Protein AF-A0A093CP87-F1 (afdb_monomer_lite)

InterPro domains:
  IPR000270 PB1 domain [PF00564] (3-59)
  IPR036034 PDZ superfamily [G3DSA:2.30.42.10] (91-153)
  IPR051741 Partitioning defective 6 homolog protein [PTHR14102] (2-148)
  IPR053793 PB1-like domain [PS51745] (1-60)

Sequence (153 aa):
AGSFQDFYRLLQTVHQIPRVDVLLGYTDVHGDLLPINNDDNYHKALSSANPLLRVIVQKKAPGCAHGRRAVGPARRAERLGASPGRPAHYRAKPHLLIGMPQDFRQISSIIDVDILPETHRRVQLHKHGSDKPLGFYIRDGISVRVAPQGVEK

Secondary structure (DSSP, 8-state):
---HHHHHHHHHHHTT-TT--EEEEEE-TTS-EEEE-SHHHHHHHHHH-SSS--EEEEEPPTT--SS----S----------------------------GGG----EEEE-TTTS-GGG-EEEE---S--S-------SS---EEETTEEE-

Foldseek 3Di:
DDWLVVVVVVVCVVVVNPPFDKWKWWQAPVRDTGTDDGRVVVVVQVVRDVPHTDMDIGTDDVVPQDDDDDDDDPPDPPDDDDDDDDPDPDPPDPPPCPGDCVPPDDQKDWPCPVPDDPVPIDMDGDDPDDPDDPPDDDDPDDDWDQDPVGIDD

Radius of gyration: 24.3 Å; chains: 1; bounding box: 61×46×62 Å

pLDDT: mean 73.27, std 19.66, range [32.38, 95.94]

Structure (mmCIF, N/CA/C/O backbone):
data_AF-A0A093CP87-F1
#
_entry.id   AF-A0A093CP87-F1
#
loop_
_atom_site.group_PDB
_atom_site.id
_atom_site.type_symbol
_atom_site.label_atom_id
_atom_site.label_alt_id
_atom_site.label_comp_id
_atom_site.label_asym_id
_atom_site.label_entity_id
_atom_site.label_seq_id
_atom_site.pdbx_PDB_ins_code
_atom_site.Cartn_x
_atom_site.Cartn_y
_atom_site.Cartn_z
_atom_site.occupancy
_atom_site.B_iso_or_equiv
_atom_site.auth_seq_id
_atom_site.auth_comp_id
_atom_site.auth_asym_id
_atom_site.auth_atom_id
_atom_site.pdbx_PDB_model_num
ATOM 1 N N . ALA A 1 1 ? -1.706 17.088 13.634 1.00 57.06 1 ALA A N 1
ATOM 2 C CA . ALA A 1 1 ? -2.249 15.720 13.518 1.00 57.06 1 ALA A CA 1
ATOM 3 C C . ALA A 1 1 ? -1.239 14.765 14.145 1.00 57.06 1 ALA A C 1
ATOM 5 O O . ALA A 1 1 ? -0.053 14.992 13.956 1.00 57.06 1 ALA A O 1
ATOM 6 N N . GLY A 1 2 ? -1.686 13.810 14.969 1.00 77.62 2 GLY A N 1
ATOM 7 C CA . GLY A 1 2 ? -0.793 12.837 15.620 1.00 77.62 2 GLY A CA 1
ATOM 8 C C . GLY A 1 2 ? -0.220 11.819 14.630 1.00 77.62 2 GLY A C 1
ATOM 9 O O . GLY A 1 2 ? -0.702 11.739 13.502 1.00 77.62 2 GLY A O 1
ATOM 10 N N . SER A 1 3 ? 0.789 11.055 15.048 1.00 91.06 3 SER A N 1
ATOM 11 C CA . SER A 1 3 ? 1.376 9.992 14.222 1.00 91.06 3 SER A CA 1
ATOM 12 C C . SER A 1 3 ? 0.468 8.757 14.154 1.00 91.06 3 SER A C 1
ATOM 14 O O . SER A 1 3 ? -0.365 8.529 15.041 1.00 91.06 3 SER A O 1
ATOM 16 N N . PHE A 1 4 ? 0.666 7.906 13.145 1.00 91.25 4 PHE A N 1
ATOM 17 C CA . PHE A 1 4 ? 0.061 6.575 13.080 1.00 91.25 4 PHE A CA 1
ATOM 18 C C . PHE A 1 4 ? 0.346 5.772 14.353 1.00 91.25 4 PHE A C 1
ATOM 20 O O . PHE A 1 4 ? -0.533 5.076 14.860 1.00 91.25 4 PHE A O 1
ATOM 27 N N . GLN A 1 5 ? 1.554 5.900 14.906 1.00 91.44 5 GLN A N 1
ATOM 28 C CA . GLN A 1 5 ? 1.954 5.167 16.101 1.00 91.44 5 GLN A CA 1
ATOM 29 C C . GLN A 1 5 ? 1.133 5.578 17.330 1.00 91.44 5 GLN A C 1
ATOM 31 O O . GLN A 1 5 ? 0.744 4.722 18.126 1.00 91.44 5 GLN A O 1
ATOM 36 N N . ASP A 1 6 ? 0.832 6.868 17.483 1.00 92.75 6 ASP A N 1
ATOM 37 C CA . ASP A 1 6 ? -0.005 7.358 18.583 1.00 92.75 6 ASP A CA 1
ATOM 38 C C . ASP A 1 6 ? -1.451 6.887 18.423 1.00 92.75 6 ASP A C 1
ATOM 40 O O . ASP A 1 6 ? -2.066 6.425 19.386 1.00 92.75 6 ASP A O 1
ATOM 44 N N . PHE A 1 7 ? -1.967 6.915 17.192 1.00 92.12 7 PHE A N 1
ATOM 45 C CA . PHE A 1 7 ? -3.289 6.388 16.866 1.00 92.12 7 PHE A CA 1
ATOM 46 C C . PHE A 1 7 ? -3.399 4.878 17.135 1.00 92.12 7 PHE A C 1
ATOM 48 O O . PHE A 1 7 ? -4.377 4.410 17.721 1.00 92.12 7 PHE A O 1
ATOM 55 N N . TYR A 1 8 ? -2.369 4.114 16.775 1.00 91.31 8 TYR A N 1
ATOM 56 C CA . TYR A 1 8 ? -2.289 2.679 17.029 1.00 91.31 8 TYR A CA 1
ATOM 57 C C . TYR A 1 8 ? -2.303 2.367 18.534 1.00 91.31 8 TYR A C 1
ATOM 59 O O . TYR A 1 8 ? -3.080 1.522 18.986 1.00 91.31 8 TYR A O 1
ATOM 67 N N . ARG A 1 9 ? -1.508 3.090 19.337 1.00 90.88 9 ARG A N 1
ATOM 68 C CA . ARG A 1 9 ? -1.505 2.947 20.806 1.00 90.88 9 ARG A CA 1
ATOM 69 C C . ARG A 1 9 ? -2.848 3.343 21.426 1.00 90.88 9 ARG A C 1
ATOM 71 O O . ARG A 1 9 ? -3.317 2.670 22.347 1.00 90.88 9 ARG A O 1
ATOM 78 N N . LEU A 1 10 ? -3.476 4.407 20.920 1.00 92.12 10 LEU A N 1
ATOM 79 C CA . LEU A 1 10 ? -4.803 4.843 21.357 1.00 92.12 10 LEU A CA 1
ATOM 80 C C . LEU A 1 10 ? -5.835 3.734 21.137 1.00 92.12 10 LEU A C 1
ATOM 82 O O . LEU A 1 10 ? -6.541 3.368 22.073 1.00 92.12 10 LEU A O 1
ATOM 86 N N . LEU A 1 11 ? -5.873 3.142 19.941 1.00 90.94 11 LEU A N 1
ATOM 87 C CA . LEU A 1 11 ? -6.779 2.034 19.633 1.00 90.94 11 LEU A CA 1
ATOM 88 C C . LEU A 1 11 ? -6.541 0.821 20.535 1.00 90.94 11 LEU A C 1
ATOM 90 O O . LEU A 1 11 ? -7.500 0.249 21.050 1.00 90.94 11 LEU A O 1
ATOM 94 N N . GLN A 1 12 ? -5.285 0.448 20.786 1.00 89.75 12 GLN A N 1
ATOM 95 C CA . GLN A 1 12 ? -4.977 -0.650 21.708 1.00 89.75 12 GLN A CA 1
ATOM 96 C C . GLN A 1 12 ? -5.486 -0.384 23.129 1.00 89.75 12 GLN A C 1
ATOM 98 O O . GLN A 1 12 ? -5.974 -1.302 23.791 1.00 89.75 12 GLN A O 1
ATOM 103 N N . THR A 1 13 ? -5.390 0.869 23.579 1.00 90.50 13 THR A N 1
ATOM 104 C CA . THR A 1 13 ? -5.836 1.300 24.908 1.00 90.50 13 THR A CA 1
ATOM 105 C C . THR A 1 13 ? -7.360 1.278 25.004 1.00 90.50 13 THR A C 1
ATOM 107 O O . THR A 1 13 ? -7.909 0.673 25.921 1.00 90.50 13 THR A O 1
ATOM 110 N N . VAL A 1 14 ? -8.049 1.864 24.020 1.00 92.44 14 VAL A N 1
ATOM 111 C CA . VAL A 1 14 ? -9.518 1.929 23.956 1.00 92.44 14 VAL A CA 1
ATOM 112 C C . VAL A 1 14 ? -10.140 0.533 23.887 1.00 92.44 14 VAL A C 1
ATOM 114 O O . VAL A 1 14 ? -11.120 0.259 24.575 1.00 92.44 14 VAL A O 1
ATOM 117 N N . HIS A 1 15 ? -9.555 -0.371 23.098 1.00 88.62 15 HIS A N 1
ATOM 118 C CA . HIS A 1 15 ? -10.051 -1.740 22.942 1.00 88.62 15 HIS A CA 1
ATOM 119 C C . HIS A 1 15 ? -9.545 -2.719 24.015 1.00 88.62 15 HIS A C 1
ATOM 121 O O . HIS A 1 15 ? -9.868 -3.901 23.935 1.00 88.62 15 HIS A O 1
ATOM 127 N N . GLN A 1 16 ? -8.770 -2.259 25.007 1.00 88.62 16 GLN A N 1
ATOM 128 C CA . GLN A 1 16 ? -8.217 -3.088 26.089 1.00 88.62 16 GLN A CA 1
ATOM 129 C C . GLN A 1 16 ? -7.440 -4.319 25.583 1.00 88.62 16 GLN A C 1
ATOM 131 O O . GLN A 1 16 ? -7.490 -5.402 26.166 1.00 88.62 16 GLN A O 1
ATOM 136 N N . ILE A 1 17 ? -6.682 -4.148 24.497 1.00 85.94 17 ILE A N 1
ATOM 137 C CA . ILE A 1 17 ? -5.851 -5.194 23.876 1.00 85.94 17 ILE A CA 1
ATOM 138 C C . ILE A 1 17 ? -4.360 -4.821 23.918 1.00 85.94 17 ILE A C 1
ATOM 140 O O . ILE A 1 17 ? -3.699 -4.742 22.875 1.00 85.94 17 ILE A O 1
ATOM 144 N N . PRO A 1 18 ? -3.792 -4.574 25.114 1.00 78.38 18 PRO A N 1
ATOM 145 C CA . PRO A 1 18 ? -2.387 -4.224 25.230 1.00 78.38 18 PRO A CA 1
ATOM 146 C C . PRO A 1 18 ? -1.518 -5.378 24.718 1.00 78.38 18 PRO A C 1
ATOM 148 O O . PRO A 1 18 ? -1.772 -6.545 25.011 1.00 78.38 18 PRO A O 1
ATOM 151 N N . ARG A 1 19 ? -0.459 -5.042 23.970 1.00 76.56 19 ARG A N 1
ATOM 152 C CA . ARG A 1 19 ? 0.559 -5.993 23.471 1.00 76.56 19 ARG A CA 1
ATOM 153 C C . ARG A 1 19 ? 0.051 -7.030 22.461 1.00 76.56 19 ARG A C 1
ATOM 155 O O . ARG A 1 19 ? 0.715 -8.037 22.233 1.00 76.56 19 ARG A O 1
ATOM 162 N N . VAL A 1 20 ? -1.099 -6.787 21.835 1.00 82.44 20 VAL A N 1
ATOM 163 C CA . VAL A 1 20 ? -1.568 -7.585 20.701 1.00 82.44 20 VAL A CA 1
ATOM 164 C C . VAL A 1 20 ? -1.187 -6.885 19.401 1.00 82.44 20 VAL A C 1
ATOM 166 O O . VAL A 1 20 ? -1.564 -5.733 19.181 1.00 82.44 20 VAL A O 1
ATOM 169 N N . ASP A 1 21 ? -0.475 -7.598 18.528 1.00 83.00 21 ASP A N 1
ATOM 170 C CA . ASP A 1 21 ? -0.272 -7.168 17.147 1.00 83.00 21 ASP A CA 1
ATOM 171 C C . ASP A 1 21 ? -1.621 -7.151 16.427 1.00 83.00 21 ASP A C 1
ATOM 173 O O . ASP A 1 21 ? -2.280 -8.188 16.279 1.00 83.00 21 ASP A O 1
ATOM 177 N N . VAL A 1 22 ? -2.031 -5.974 15.963 1.00 86.94 22 VAL A N 1
ATOM 178 C CA . VAL A 1 22 ? -3.257 -5.790 15.193 1.00 86.94 22 VAL A CA 1
ATOM 179 C C . VAL A 1 22 ? -2.955 -5.187 13.832 1.00 86.94 22 VAL A C 1
ATOM 181 O O . VAL A 1 22 ? -2.021 -4.413 13.652 1.00 86.94 22 VAL A O 1
ATOM 184 N N . LEU A 1 23 ? -3.762 -5.566 12.853 1.00 90.06 23 LEU A N 1
ATOM 185 C CA . LEU A 1 23 ? -3.821 -4.942 11.546 1.00 90.06 23 LEU A CA 1
ATOM 186 C C . LEU A 1 23 ? -4.967 -3.941 11.566 1.00 90.06 23 LEU A C 1
ATOM 188 O O . LEU A 1 23 ? -6.080 -4.283 11.974 1.00 90.06 23 LEU A O 1
ATOM 192 N N . LEU A 1 24 ? -4.679 -2.722 11.127 1.00 91.88 24 LEU A N 1
ATOM 193 C CA . LEU A 1 24 ? -5.664 -1.662 10.994 1.00 91.88 24 LEU A CA 1
ATOM 194 C C . LEU A 1 24 ? -6.012 -1.473 9.522 1.00 91.88 24 LEU A C 1
ATOM 196 O O . LEU A 1 24 ? -5.130 -1.474 8.661 1.00 91.88 24 LEU A O 1
ATOM 200 N N . GLY A 1 25 ? -7.294 -1.286 9.240 1.00 92.44 25 GLY A N 1
ATOM 201 C CA . GLY A 1 25 ? -7.771 -0.877 7.927 1.00 92.44 25 GLY A CA 1
ATOM 202 C C . GLY A 1 25 ? -8.947 0.085 8.017 1.00 92.44 25 GLY A C 1
ATOM 203 O O . GLY A 1 25 ? -9.598 0.172 9.055 1.00 92.44 25 GLY A O 1
ATOM 204 N N . TYR A 1 26 ? -9.219 0.800 6.932 1.00 92.00 26 TYR A N 1
ATOM 205 C CA . TYR A 1 26 ? -10.378 1.676 6.779 1.00 92.00 26 TYR A CA 1
ATOM 206 C C . TYR A 1 26 ? -11.078 1.428 5.451 1.00 92.00 26 TYR A C 1
ATOM 208 O O . TYR A 1 26 ? -10.480 0.914 4.510 1.00 92.00 26 TYR A O 1
ATOM 216 N N . THR A 1 27 ? -12.357 1.783 5.388 1.00 88.75 27 THR A N 1
ATOM 217 C CA . THR A 1 27 ? -13.119 1.766 4.138 1.00 88.75 27 THR A CA 1
ATOM 218 C C . THR A 1 27 ? -13.062 3.146 3.499 1.00 88.75 27 THR A C 1
ATOM 220 O O . THR A 1 27 ? -13.496 4.112 4.124 1.00 88.75 27 THR A O 1
ATOM 223 N N . ASP A 1 28 ? -12.524 3.232 2.286 1.00 85.12 28 ASP A N 1
ATOM 224 C CA . ASP A 1 28 ? -12.490 4.478 1.516 1.00 85.12 28 ASP A CA 1
ATOM 225 C C . ASP A 1 28 ? -13.879 4.829 0.944 1.00 85.12 28 ASP A C 1
ATOM 227 O O . ASP A 1 28 ? -14.807 4.015 0.971 1.00 85.12 28 ASP A O 1
ATOM 231 N N . VAL A 1 29 ? -14.027 6.030 0.379 1.00 83.44 29 VAL A N 1
ATOM 232 C CA . VAL A 1 29 ? -15.252 6.532 -0.270 1.00 83.44 29 VAL A CA 1
ATOM 233 C C . VAL A 1 29 ? -15.773 5.606 -1.374 1.00 83.44 29 VAL A C 1
ATOM 235 O O . VAL A 1 29 ? -16.973 5.576 -1.644 1.00 83.44 29 VAL A O 1
ATOM 238 N N . HIS A 1 30 ? -14.889 4.816 -1.986 1.00 84.44 30 HIS A N 1
ATOM 239 C CA . HIS A 1 30 ? -15.226 3.827 -3.010 1.00 84.44 30 HIS A CA 1
ATOM 240 C C . HIS A 1 30 ? -15.697 2.475 -2.444 1.00 84.44 30 HIS A C 1
ATOM 242 O O . HIS A 1 30 ? -16.152 1.619 -3.199 1.00 84.44 30 HIS A O 1
ATOM 248 N N . GLY A 1 31 ? -15.635 2.277 -1.123 1.00 82.25 31 GLY A N 1
ATOM 249 C CA . GLY A 1 31 ? -16.003 1.022 -0.465 1.00 82.25 31 GLY A CA 1
ATOM 250 C C . GLY A 1 31 ? -14.856 0.015 -0.328 1.00 82.25 31 GLY A C 1
ATOM 251 O O . GLY A 1 31 ? -15.084 -1.097 0.151 1.00 82.25 31 GLY A O 1
ATOM 252 N N . ASP A 1 32 ? -13.636 0.391 -0.714 1.00 85.50 32 ASP A N 1
ATOM 253 C CA . ASP A 1 32 ? -12.460 -0.473 -0.635 1.00 85.50 32 ASP A CA 1
ATOM 254 C C . ASP A 1 32 ? -11.853 -0.483 0.767 1.00 85.50 32 ASP A C 1
ATOM 256 O O . ASP A 1 32 ? -11.700 0.560 1.403 1.00 85.50 32 ASP A O 1
ATOM 260 N N . LEU A 1 33 ? -11.465 -1.670 1.243 1.00 88.25 33 LEU A N 1
ATOM 261 C CA . LEU A 1 33 ? -10.736 -1.816 2.499 1.00 88.25 33 LEU A CA 1
ATOM 262 C C . LEU A 1 33 ? -9.235 -1.609 2.277 1.00 88.25 33 LEU A C 1
ATOM 264 O O . LEU A 1 33 ? -8.564 -2.460 1.689 1.00 88.25 33 LEU A O 1
ATOM 268 N N . LEU A 1 34 ? -8.707 -0.517 2.818 1.00 89.94 34 LEU A N 1
ATOM 269 C CA . LEU A 1 34 ? -7.306 -0.128 2.705 1.00 89.94 34 LEU A CA 1
ATOM 270 C C . LEU A 1 34 ? -6.588 -0.222 4.059 1.00 89.94 34 LEU A C 1
ATOM 272 O O . LEU A 1 34 ? -7.191 0.070 5.093 1.00 89.94 34 LEU A O 1
ATOM 276 N N . PRO A 1 35 ? -5.308 -0.635 4.094 1.00 92.94 35 PRO A N 1
ATOM 277 C CA . PRO A 1 35 ? -4.551 -0.747 5.336 1.00 92.94 35 PRO A CA 1
ATOM 278 C C . PRO A 1 35 ? -4.134 0.626 5.880 1.00 92.94 35 PRO A C 1
ATOM 280 O O . PRO A 1 35 ? -3.753 1.516 5.123 1.00 92.94 35 PRO A O 1
ATOM 283 N N . ILE A 1 36 ? -4.116 0.759 7.206 1.00 92.25 36 ILE A N 1
ATOM 284 C CA . ILE A 1 36 ? -3.463 1.863 7.917 1.00 92.25 36 ILE A CA 1
ATOM 285 C C . ILE A 1 36 ? -2.220 1.286 8.598 1.00 92.25 36 ILE A C 1
ATOM 287 O O . ILE A 1 36 ? -2.324 0.589 9.604 1.00 92.25 36 ILE A O 1
ATOM 291 N N . ASN A 1 37 ? -1.047 1.520 8.017 1.00 91.12 37 ASN A N 1
ATOM 292 C CA . ASN A 1 37 ? 0.225 0.955 8.487 1.00 91.12 37 ASN A CA 1
ATOM 293 C C . ASN A 1 37 ? 1.388 1.963 8.508 1.00 91.12 37 ASN A C 1
ATOM 295 O O . ASN A 1 37 ? 2.510 1.581 8.830 1.00 91.12 37 ASN A O 1
ATOM 299 N N . ASN A 1 38 ? 1.136 3.218 8.135 1.00 90.19 38 ASN A N 1
ATOM 300 C CA . ASN A 1 38 ? 2.093 4.318 8.146 1.00 90.19 38 ASN A CA 1
ATOM 301 C C . ASN A 1 38 ? 1.344 5.659 8.269 1.00 90.19 38 ASN A C 1
ATOM 303 O O . ASN A 1 38 ? 0.108 5.693 8.211 1.00 90.19 38 ASN A O 1
ATOM 307 N N . ASP A 1 39 ? 2.096 6.746 8.431 1.00 90.94 39 ASP A N 1
ATOM 308 C CA . ASP A 1 39 ? 1.543 8.092 8.610 1.00 90.94 39 ASP A CA 1
ATOM 309 C C . ASP A 1 39 ? 0.756 8.569 7.378 1.00 90.94 39 ASP A C 1
ATOM 311 O O . ASP A 1 39 ? -0.344 9.100 7.521 1.00 90.94 39 ASP A O 1
ATOM 315 N N . ASP A 1 40 ? 1.241 8.305 6.163 1.00 91.06 40 ASP A N 1
ATOM 316 C CA . ASP A 1 40 ? 0.563 8.713 4.924 1.00 91.06 40 ASP A CA 1
ATOM 317 C C . ASP A 1 40 ? -0.825 8.074 4.782 1.00 91.06 40 ASP A C 1
ATOM 319 O O . ASP A 1 40 ? -1.811 8.740 4.460 1.00 91.06 40 ASP A O 1
ATOM 323 N N . ASN A 1 41 ? -0.922 6.772 5.050 1.00 92.00 41 ASN A N 1
ATOM 324 C CA . ASN A 1 41 ? -2.174 6.026 4.999 1.00 92.00 41 ASN A CA 1
ATOM 325 C C . ASN A 1 41 ? -3.124 6.465 6.113 1.00 92.00 41 ASN A C 1
ATOM 327 O O . ASN A 1 41 ? -4.331 6.522 5.890 1.00 92.00 41 ASN A O 1
ATOM 331 N N . TYR A 1 42 ? -2.594 6.819 7.286 1.00 93.06 42 TYR A N 1
ATOM 332 C CA . TYR A 1 42 ? -3.383 7.405 8.364 1.00 93.06 42 TYR A CA 1
ATOM 333 C C . TYR A 1 42 ? -3.961 8.769 7.969 1.00 93.06 42 TYR A C 1
ATOM 335 O O . TYR A 1 42 ? -5.161 8.994 8.123 1.00 93.06 42 TYR A O 1
ATOM 343 N N . HIS A 1 43 ? -3.155 9.651 7.374 1.00 92.06 43 HIS A N 1
ATOM 344 C CA . HIS A 1 43 ? -3.636 10.933 6.862 1.00 92.06 43 HIS A CA 1
ATOM 345 C C . HIS A 1 43 ? -4.691 10.761 5.768 1.00 92.06 43 HIS A C 1
ATOM 347 O O . HIS A 1 43 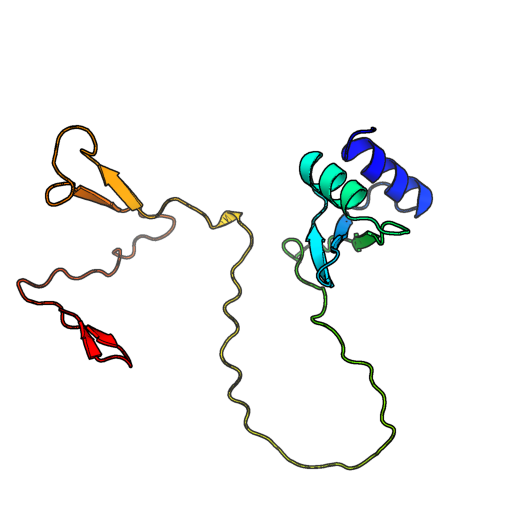? -5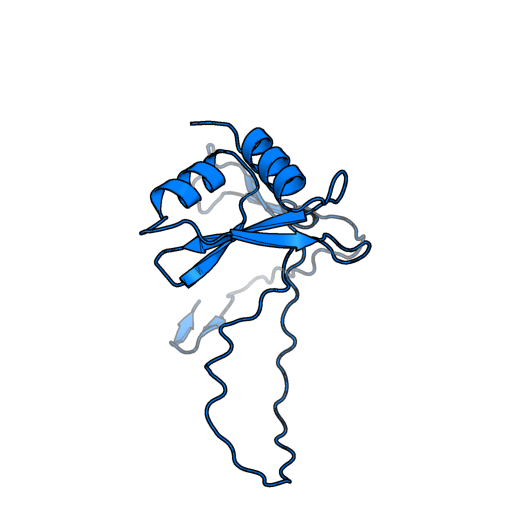.718 11.433 5.805 1.00 92.06 43 HIS A O 1
ATOM 353 N N . LYS A 1 44 ? -4.494 9.824 4.834 1.00 91.31 44 LYS A N 1
ATOM 354 C CA . LYS A 1 44 ? -5.501 9.499 3.811 1.00 91.31 44 LYS A CA 1
ATOM 355 C C . LYS A 1 44 ? -6.800 8.969 4.416 1.00 91.31 44 LYS A C 1
ATOM 357 O O . LYS A 1 44 ? -7.876 9.379 3.987 1.00 91.31 44 LYS A O 1
ATOM 362 N N . ALA A 1 45 ? -6.713 8.111 5.430 1.00 91.44 45 ALA A N 1
ATOM 363 C CA . ALA A 1 45 ? -7.878 7.606 6.151 1.00 91.44 45 ALA A CA 1
ATOM 364 C C . ALA A 1 45 ? -8.661 8.743 6.830 1.00 91.44 45 ALA A C 1
ATOM 366 O O . ALA A 1 45 ? -9.883 8.788 6.757 1.00 91.44 45 ALA A O 1
ATOM 367 N N . LEU A 1 46 ? -7.966 9.707 7.440 1.00 91.75 46 LEU A N 1
ATOM 368 C CA . LEU A 1 46 ? -8.606 10.885 8.031 1.00 91.75 46 LEU A CA 1
ATOM 369 C C . LEU A 1 46 ? -9.261 11.787 6.979 1.00 91.75 46 LEU A C 1
ATOM 371 O O . LEU A 1 46 ? -10.384 12.232 7.184 1.00 91.75 46 LEU A O 1
ATOM 375 N N . SER A 1 47 ? -8.586 12.041 5.857 1.00 91.06 47 SER A N 1
ATOM 376 C CA . SER A 1 47 ? -9.104 12.914 4.795 1.00 91.06 47 SER A CA 1
ATOM 377 C C . SER A 1 47 ? -10.281 12.308 4.025 1.00 91.06 47 SER A C 1
ATOM 379 O O . SER A 1 47 ? -11.120 13.045 3.519 1.00 91.06 47 SER A O 1
ATOM 381 N N . SER A 1 48 ? -10.349 10.978 3.924 1.00 87.69 48 SER A N 1
ATOM 382 C CA . SER A 1 48 ? -11.458 10.250 3.280 1.00 87.69 48 SER A CA 1
ATOM 383 C C . SER A 1 48 ? -12.664 10.044 4.203 1.00 87.69 48 SER A C 1
ATOM 385 O O . SER A 1 48 ? -13.736 9.646 3.744 1.00 87.69 48 SER A O 1
ATOM 387 N N . ALA A 1 49 ? -12.521 10.320 5.501 1.00 87.12 49 ALA A N 1
ATOM 388 C CA . ALA A 1 49 ? -13.583 10.121 6.472 1.00 87.12 49 ALA A CA 1
ATOM 389 C C . ALA A 1 49 ? -14.752 11.089 6.234 1.00 87.12 49 ALA A C 1
ATOM 391 O O . ALA A 1 49 ? -14.606 12.304 6.349 1.00 87.12 49 ALA A O 1
ATOM 392 N N . ASN A 1 50 ? -15.941 10.548 5.958 1.00 80.44 50 ASN A N 1
ATOM 393 C CA . ASN A 1 50 ? -17.163 11.337 5.836 1.00 80.44 50 ASN A CA 1
ATOM 394 C C . ASN A 1 50 ? -18.404 10.522 6.264 1.00 80.44 50 ASN A C 1
ATOM 396 O O . ASN A 1 50 ? -18.760 9.565 5.573 1.00 80.44 50 ASN A O 1
ATOM 400 N N . PRO A 1 51 ? -19.089 10.846 7.380 1.00 84.50 51 PRO A N 1
ATOM 401 C CA . PRO A 1 51 ? -18.750 11.849 8.400 1.00 84.50 51 PRO A CA 1
ATOM 402 C C . PRO A 1 51 ? -17.783 11.333 9.485 1.00 84.50 51 PRO A C 1
ATOM 404 O O . PRO A 1 51 ? -17.249 12.122 10.255 1.00 84.50 51 PRO A O 1
ATOM 407 N N . LEU A 1 52 ? -17.575 10.015 9.585 1.00 88.94 52 LEU A N 1
ATOM 408 C CA . LEU A 1 52 ? -16.738 9.376 10.606 1.00 88.94 52 LEU A CA 1
ATOM 409 C C . LEU A 1 52 ? -15.831 8.326 9.963 1.00 88.94 52 LEU A C 1
ATOM 411 O O . LEU A 1 52 ? -16.257 7.597 9.065 1.00 88.94 52 LEU A O 1
ATOM 415 N N . LEU A 1 53 ? -14.604 8.204 10.467 1.00 89.75 53 LEU A N 1
ATOM 416 C CA . LEU A 1 53 ? -13.667 7.177 10.024 1.00 89.75 53 LEU A CA 1
ATOM 417 C C . LEU A 1 53 ? -14.079 5.809 10.580 1.00 89.75 53 LEU A C 1
ATOM 419 O O . LEU A 1 53 ? -14.058 5.582 11.790 1.00 89.75 53 LEU A O 1
ATOM 423 N N . ARG A 1 54 ? -14.430 4.875 9.694 1.00 90.06 54 ARG A N 1
ATOM 424 C CA . ARG A 1 54 ? -14.699 3.480 10.060 1.00 90.06 54 ARG A CA 1
ATOM 425 C C . ARG A 1 54 ? -13.402 2.685 10.032 1.00 90.06 54 ARG A C 1
ATOM 427 O O . ARG A 1 54 ? -12.850 2.453 8.960 1.00 90.06 54 ARG A O 1
ATOM 434 N N . VAL A 1 55 ? -12.945 2.252 11.204 1.00 91.31 55 VAL A N 1
ATOM 435 C CA . VAL A 1 55 ? -11.714 1.467 11.358 1.00 91.31 55 VAL A CA 1
ATOM 436 C C . VAL A 1 55 ? -12.050 0.010 11.636 1.00 91.31 55 VAL A C 1
ATOM 438 O O . VAL A 1 55 ? -12.898 -0.300 12.470 1.00 91.31 55 VAL A O 1
ATOM 441 N N . ILE A 1 56 ? -11.354 -0.889 10.951 1.00 90.44 56 ILE A N 1
ATOM 442 C CA . ILE A 1 56 ? -11.401 -2.329 11.173 1.00 90.44 56 ILE A CA 1
ATOM 443 C C . ILE A 1 56 ? -10.102 -2.743 11.855 1.00 90.44 56 ILE A C 1
ATOM 445 O O . ILE A 1 56 ? -9.012 -2.523 11.326 1.00 90.44 56 ILE A O 1
ATOM 449 N N . VAL A 1 57 ? -10.236 -3.345 13.036 1.00 91.12 57 VAL A N 1
ATOM 450 C CA . VAL A 1 57 ? -9.121 -3.843 13.845 1.00 91.12 57 VAL A CA 1
ATOM 451 C C . VAL A 1 57 ? -9.131 -5.364 13.790 1.00 91.12 57 VAL A C 1
ATOM 453 O O . VAL A 1 57 ? -10.092 -6.002 14.217 1.00 91.12 57 VAL A O 1
ATOM 456 N N . GLN A 1 58 ? -8.060 -5.960 13.274 1.00 87.88 58 GLN A N 1
ATOM 457 C CA . GLN A 1 58 ? -7.929 -7.409 13.169 1.00 87.88 58 GLN A CA 1
ATOM 458 C C . GLN A 1 58 ? -6.699 -7.896 13.934 1.00 87.88 58 GLN A C 1
ATOM 460 O O . GLN A 1 58 ? -5.581 -7.488 13.642 1.00 87.88 58 GLN A O 1
ATOM 465 N N . LYS A 1 59 ? -6.876 -8.827 14.876 1.00 86.06 59 LYS A N 1
ATOM 466 C CA . LYS A 1 59 ? -5.751 -9.476 15.567 1.00 86.06 59 LYS A CA 1
ATOM 467 C C . LYS A 1 59 ? -4.901 -10.282 14.581 1.00 86.06 59 LYS A C 1
ATOM 469 O O . LYS A 1 59 ? -5.423 -11.103 13.825 1.00 86.06 59 LYS A O 1
ATOM 474 N N . LYS A 1 60 ? -3.586 -10.080 14.618 1.00 77.81 60 LYS A N 1
ATOM 475 C CA . LYS A 1 60 ? -2.614 -10.851 13.842 1.00 77.81 60 LYS A CA 1
ATOM 476 C C . LYS A 1 60 ? -2.472 -12.237 14.476 1.00 77.81 60 LYS A C 1
ATOM 478 O O . LYS A 1 60 ? -2.084 -12.362 15.635 1.00 77.81 60 LYS A O 1
ATOM 483 N N . ALA A 1 61 ? -2.848 -13.282 13.743 1.00 64.88 61 ALA A N 1
ATOM 484 C CA . ALA A 1 61 ? -2.717 -14.659 14.211 1.00 64.88 61 ALA A CA 1
ATOM 485 C C . ALA A 1 61 ? -1.322 -15.217 13.865 1.00 64.88 61 ALA A C 1
ATOM 487 O O . ALA A 1 61 ? -0.842 -14.975 12.751 1.00 64.88 61 ALA A O 1
ATOM 488 N N . PRO A 1 62 ? -0.678 -15.986 14.763 1.00 48.03 62 PRO A N 1
ATOM 489 C CA . PRO A 1 62 ? 0.559 -16.689 14.437 1.00 48.03 62 PRO A CA 1
ATOM 490 C C . PRO A 1 62 ? 0.272 -17.708 13.325 1.00 48.03 62 PRO A C 1
ATOM 492 O O . PRO A 1 62 ? -0.631 -18.531 13.448 1.00 48.03 62 PRO A O 1
ATOM 495 N N . GLY A 1 63 ? 0.986 -17.601 12.203 1.00 52.50 63 GLY A N 1
ATOM 496 C CA . GLY A 1 63 ? 0.782 -18.443 11.015 1.00 52.50 63 GLY A CA 1
ATOM 497 C C . GLY A 1 63 ? -0.176 -17.875 9.961 1.00 52.50 63 GLY A C 1
ATOM 498 O O . GLY A 1 63 ? -0.266 -18.421 8.866 1.00 52.50 63 GLY A O 1
ATOM 499 N N . CYS A 1 64 ? -0.841 -16.748 10.231 1.00 43.16 64 CYS A N 1
ATOM 500 C CA . CYS A 1 64 ? -1.569 -15.999 9.212 1.00 43.16 64 CYS A CA 1
ATOM 501 C C . CYS A 1 64 ? -0.669 -14.851 8.752 1.00 43.16 64 CYS A C 1
ATOM 503 O O . CYS A 1 64 ? -0.601 -13.800 9.395 1.00 43.16 64 CYS A O 1
ATOM 505 N N . ALA A 1 65 ? 0.092 -15.081 7.680 1.00 40.28 65 ALA A N 1
ATOM 506 C CA . ALA A 1 65 ? 0.868 -14.031 7.036 1.00 40.28 65 ALA A CA 1
ATOM 507 C C . ALA A 1 65 ? -0.078 -12.866 6.703 1.00 40.28 65 ALA A C 1
ATOM 509 O O . ALA A 1 65 ? -0.994 -13.021 5.904 1.00 40.28 65 ALA A O 1
ATOM 510 N N . HIS A 1 66 ? 0.099 -11.755 7.423 1.00 40.38 66 HIS A N 1
ATOM 511 C CA . HIS A 1 66 ? -0.467 -10.424 7.194 1.00 40.38 66 HIS A CA 1
ATOM 512 C C . HIS A 1 66 ? -1.628 -10.339 6.178 1.00 40.38 66 HIS A C 1
ATOM 514 O O . HIS A 1 66 ? -1.435 -10.245 4.971 1.00 40.38 66 HIS A O 1
ATOM 520 N N . GLY A 1 67 ? -2.846 -10.236 6.712 1.00 44.84 67 GLY A N 1
ATOM 521 C CA . GLY A 1 67 ? -3.809 -9.266 6.196 1.00 44.84 67 GLY A CA 1
ATOM 522 C C . GLY A 1 67 ? -4.416 -9.527 4.824 1.00 44.84 67 GLY A C 1
ATOM 523 O O . GLY A 1 67 ? -4.380 -8.641 3.985 1.00 44.84 67 GLY A O 1
ATOM 524 N N . ARG A 1 68 ? -5.089 -10.666 4.628 1.00 44.19 68 ARG A N 1
ATOM 525 C CA . ARG A 1 68 ? -6.270 -10.739 3.743 1.00 44.19 68 ARG A CA 1
ATOM 526 C C . ARG A 1 68 ? -7.307 -11.699 4.313 1.00 44.19 68 ARG A C 1
ATOM 528 O O . ARG A 1 68 ? -7.536 -12.785 3.793 1.00 44.19 68 ARG A O 1
ATOM 535 N N . ARG A 1 69 ? -7.969 -11.291 5.396 1.00 45.97 69 ARG A N 1
ATOM 536 C CA . ARG A 1 69 ? -9.280 -11.859 5.734 1.00 45.97 69 ARG A CA 1
ATOM 537 C C . ARG A 1 69 ? -10.284 -10.748 6.013 1.00 45.97 69 ARG A C 1
ATOM 539 O O . ARG A 1 69 ? -10.772 -10.598 7.120 1.00 45.97 69 ARG A O 1
ATOM 546 N N . ALA A 1 70 ? -10.584 -10.001 4.960 1.00 42.12 70 ALA A N 1
ATOM 547 C CA . ALA A 1 70 ? -11.850 -9.309 4.770 1.00 42.12 70 ALA A CA 1
ATOM 548 C C . ALA A 1 70 ? -12.262 -9.656 3.333 1.00 42.12 70 ALA A C 1
ATOM 550 O O . ALA A 1 70 ? -11.601 -9.271 2.377 1.00 42.12 70 ALA A O 1
ATOM 551 N N . VAL A 1 71 ? -13.084 -10.689 3.157 1.00 44.78 71 VAL A N 1
ATOM 552 C CA . VAL A 1 71 ? -14.535 -10.503 3.046 1.00 44.78 71 VAL A CA 1
ATOM 553 C C . VAL A 1 71 ? -14.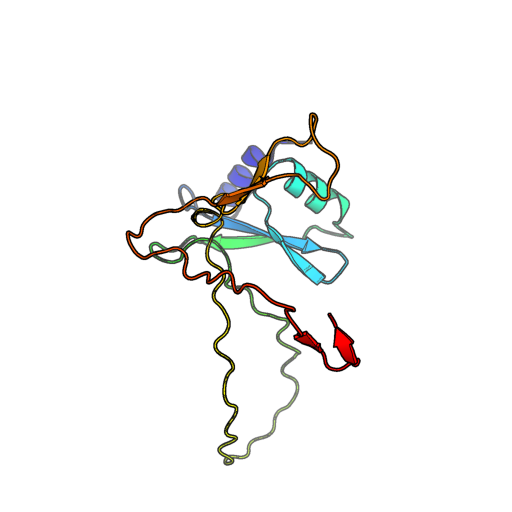795 -9.473 1.946 1.00 44.78 71 VAL A C 1
ATOM 555 O O . VAL A 1 71 ? -14.938 -8.285 2.212 1.00 44.78 71 VAL A O 1
ATOM 558 N N . GLY A 1 72 ? -14.831 -9.947 0.693 1.00 32.38 72 GLY A N 1
ATOM 559 C CA . GLY A 1 72 ? -15.541 -9.223 -0.363 1.00 32.38 72 GLY A CA 1
ATOM 560 C C . GLY A 1 72 ? -16.973 -8.934 0.101 1.00 32.38 72 GLY A C 1
ATOM 561 O O . GLY A 1 72 ? -17.437 -9.590 1.040 1.00 32.38 72 GLY A O 1
ATOM 562 N N . PRO A 1 73 ? -17.675 -7.963 -0.503 1.00 39.09 73 PRO A N 1
ATOM 563 C CA . PRO A 1 73 ? -18.932 -7.472 0.032 1.00 39.09 73 PRO A CA 1
ATOM 564 C C . PRO A 1 73 ? -19.888 -8.654 0.154 1.00 39.09 73 PRO A C 1
ATOM 566 O O . PRO A 1 73 ? -20.346 -9.210 -0.847 1.00 39.09 73 PRO A O 1
ATOM 569 N N . ALA A 1 74 ? -20.162 -9.065 1.392 1.00 43.16 74 ALA A N 1
ATOM 570 C CA . ALA A 1 74 ? -21.282 -9.926 1.689 1.00 43.16 74 ALA A CA 1
ATOM 571 C C . ALA A 1 74 ? -22.508 -9.095 1.322 1.00 43.16 74 ALA A C 1
ATOM 573 O O . ALA A 1 74 ? -22.982 -8.267 2.100 1.00 43.16 74 ALA A O 1
ATOM 574 N N . ARG A 1 75 ? -22.955 -9.242 0.070 1.00 42.69 75 ARG A N 1
ATOM 575 C CA . ARG A 1 75 ? -24.265 -8.778 -0.361 1.00 42.69 75 ARG A CA 1
ATOM 576 C C . ARG A 1 75 ? -25.237 -9.276 0.697 1.00 42.69 75 ARG A C 1
ATOM 578 O O . ARG A 1 75 ? -25.264 -10.474 0.974 1.00 42.69 75 ARG A O 1
ATOM 585 N N . ARG A 1 76 ? -25.941 -8.324 1.314 1.00 40.00 76 ARG A N 1
ATOM 586 C CA . ARG A 1 76 ? -27.054 -8.529 2.241 1.00 40.00 76 ARG A CA 1
ATOM 587 C C . ARG A 1 76 ? -27.734 -9.866 1.962 1.00 40.00 76 ARG A C 1
ATOM 589 O O . ARG A 1 76 ? -28.316 -10.053 0.895 1.00 40.00 76 ARG A O 1
ATOM 596 N N . ALA A 1 77 ? -27.644 -10.775 2.925 1.00 40.34 77 ALA A N 1
ATOM 597 C CA . ALA A 1 77 ? -28.488 -11.950 2.986 1.00 40.34 77 ALA A CA 1
ATOM 598 C C . ALA A 1 77 ? -29.916 -11.492 3.319 1.00 40.34 77 ALA A C 1
ATOM 600 O O . ALA A 1 77 ? -30.371 -11.587 4.451 1.00 40.34 77 ALA A O 1
ATOM 601 N N . GLU A 1 78 ? -30.612 -10.960 2.321 1.00 47.66 78 GLU A N 1
ATOM 602 C CA . GLU A 1 78 ? -32.065 -11.001 2.266 1.00 47.66 78 GLU A CA 1
ATOM 603 C C . GLU A 1 78 ? -32.431 -12.096 1.274 1.00 47.66 78 GLU A C 1
ATOM 605 O O . GLU A 1 78 ? -32.338 -11.905 0.062 1.00 47.66 78 GLU A O 1
ATOM 610 N N . ARG A 1 79 ? -32.793 -13.264 1.812 1.00 37.91 79 ARG A N 1
ATOM 611 C CA . ARG A 1 79 ? -33.972 -14.048 1.416 1.00 37.91 79 ARG A CA 1
ATOM 612 C C . ARG A 1 79 ? -33.993 -15.359 2.197 1.00 37.91 79 ARG A C 1
ATOM 614 O O . ARG A 1 79 ? -33.200 -16.268 1.975 1.00 37.91 79 ARG A O 1
ATOM 621 N N . LEU A 1 80 ? -34.950 -15.409 3.117 1.00 47.06 80 LEU A N 1
ATOM 622 C CA . LEU A 1 80 ? -35.626 -16.620 3.561 1.00 47.06 80 LEU A CA 1
ATOM 623 C C . LEU A 1 80 ? -36.024 -17.451 2.329 1.00 47.06 80 LEU A C 1
ATOM 625 O O . LEU A 1 80 ? -36.597 -16.905 1.386 1.00 47.06 80 LEU A O 1
ATOM 629 N N . GLY A 1 81 ? -35.734 -18.751 2.332 1.00 34.28 81 GLY A N 1
ATOM 630 C CA . GLY A 1 81 ? -36.185 -19.658 1.275 1.00 34.28 81 GLY A CA 1
ATOM 631 C C . GLY A 1 81 ? -35.368 -20.940 1.201 1.00 34.28 81 GLY A C 1
ATOM 632 O O . GLY A 1 81 ? -34.326 -20.987 0.558 1.00 34.28 81 GLY A O 1
ATOM 633 N N . ALA A 1 82 ? -35.853 -21.983 1.867 1.00 41.56 82 ALA A N 1
ATOM 634 C CA . ALA A 1 82 ? -35.338 -23.339 1.761 1.00 41.56 82 ALA A CA 1
ATOM 635 C C . ALA A 1 82 ? -35.538 -23.917 0.346 1.00 41.56 82 ALA A C 1
ATOM 637 O O . ALA A 1 82 ? -36.625 -23.788 -0.215 1.00 41.56 82 ALA A O 1
ATOM 638 N N . SER A 1 83 ? -34.529 -24.613 -0.190 1.00 34.06 83 SER A N 1
ATOM 639 C CA . SER A 1 83 ? -34.684 -25.858 -0.970 1.00 34.06 83 SER A CA 1
ATOM 640 C C . SER A 1 83 ? -33.316 -26.476 -1.319 1.00 34.06 83 SER A C 1
ATOM 642 O O . SER A 1 83 ? -32.387 -25.735 -1.646 1.00 34.06 83 SER A O 1
ATOM 644 N N . PRO A 1 84 ? -33.165 -27.815 -1.256 1.00 41.84 84 PRO A N 1
ATOM 645 C CA . PRO A 1 84 ? -31.899 -28.502 -1.478 1.00 41.84 84 PRO A CA 1
ATOM 646 C C . PRO A 1 84 ? -31.742 -28.997 -2.926 1.00 41.84 84 PRO A C 1
ATOM 648 O O . PRO A 1 84 ? -32.701 -29.416 -3.567 1.00 41.84 84 PRO A O 1
ATOM 651 N N . GLY A 1 85 ? -30.491 -29.044 -3.392 1.00 42.62 85 GLY A N 1
ATOM 652 C CA . GLY A 1 85 ? -30.066 -29.951 -4.460 1.00 42.62 85 GLY A CA 1
ATOM 653 C C . GLY A 1 85 ? -29.811 -29.318 -5.826 1.00 42.62 85 GLY A C 1
ATOM 654 O O . GLY A 1 85 ? -30.717 -29.252 -6.641 1.00 42.62 85 GLY A O 1
ATOM 655 N N . ARG A 1 86 ? -28.541 -28.983 -6.107 1.00 37.53 86 ARG A N 1
ATOM 656 C CA . ARG A 1 86 ? -27.853 -29.175 -7.405 1.00 37.53 86 ARG A CA 1
ATOM 657 C C . ARG A 1 86 ? -26.330 -29.165 -7.174 1.00 37.53 86 ARG A C 1
ATOM 659 O O . ARG A 1 86 ? -25.841 -28.209 -6.573 1.00 37.53 86 ARG A O 1
ATOM 666 N N . PRO A 1 87 ? -25.554 -30.152 -7.659 1.00 35.44 87 PRO A N 1
ATOM 667 C CA . PRO A 1 87 ? -24.104 -30.039 -7.698 1.00 35.44 87 PRO A CA 1
ATOM 668 C C . PRO A 1 87 ? -23.722 -29.237 -8.947 1.00 35.44 87 PRO A C 1
ATOM 670 O O . PRO A 1 87 ? -23.711 -29.749 -10.063 1.00 35.44 87 PRO A O 1
ATOM 673 N N . ALA A 1 88 ? -23.451 -27.946 -8.777 1.00 35.88 88 ALA A N 1
ATOM 674 C CA . ALA A 1 88 ? -22.861 -27.139 -9.834 1.00 35.88 88 ALA A CA 1
ATOM 675 C C . ALA A 1 88 ? -21.336 -27.303 -9.778 1.00 35.88 88 ALA A C 1
ATOM 677 O O . ALA A 1 88 ? -20.680 -26.825 -8.853 1.00 35.88 88 ALA A O 1
ATOM 678 N N . HIS A 1 89 ? -20.778 -27.999 -10.772 1.00 43.56 89 HIS A N 1
ATOM 679 C CA . HIS A 1 89 ? -19.342 -28.053 -11.040 1.00 43.56 89 HIS A CA 1
ATOM 680 C C . HIS A 1 89 ? -18.823 -26.658 -11.419 1.00 43.56 89 HIS A C 1
ATOM 682 O O . HIS A 1 89 ? -18.587 -26.350 -12.586 1.00 43.56 89 HIS A O 1
ATOM 688 N N . TYR A 1 90 ? -18.597 -25.807 -10.426 1.00 42.75 90 TYR A N 1
ATOM 689 C CA . TYR A 1 90 ? -17.708 -24.672 -10.590 1.00 42.75 90 TYR A CA 1
ATOM 690 C C . TYR A 1 90 ? -16.288 -25.212 -10.460 1.00 42.75 90 TYR A C 1
ATOM 692 O O . TYR A 1 90 ? -15.814 -25.490 -9.359 1.00 42.75 90 TYR A O 1
ATOM 700 N N . ARG A 1 91 ? -15.600 -25.390 -11.595 1.00 45.88 91 ARG A N 1
ATOM 701 C CA . ARG A 1 91 ? -14.134 -25.437 -11.595 1.00 45.88 91 ARG A CA 1
ATOM 702 C C . ARG A 1 91 ? -13.666 -24.118 -10.985 1.00 45.88 91 ARG A C 1
ATOM 704 O O . ARG A 1 91 ? -13.601 -23.102 -11.674 1.00 45.88 91 ARG A O 1
ATOM 711 N N . ALA A 1 92 ? -13.406 -24.131 -9.682 1.00 46.09 92 ALA A N 1
ATOM 712 C CA . ALA A 1 92 ? -12.751 -23.040 -8.997 1.00 46.09 92 ALA A CA 1
ATOM 713 C C . ALA A 1 92 ? -11.387 -22.878 -9.669 1.00 46.09 92 ALA A C 1
ATOM 715 O O . ALA A 1 92 ? -10.507 -23.728 -9.531 1.00 46.09 92 ALA A O 1
ATOM 716 N N . LYS A 1 93 ? -11.240 -21.818 -10.471 1.00 53.50 93 LYS A N 1
ATOM 717 C CA . LYS A 1 93 ? -9.921 -21.354 -10.897 1.00 53.50 93 LYS A CA 1
ATOM 718 C C . LYS A 1 93 ? -9.081 -21.250 -9.618 1.00 53.50 93 LYS A C 1
ATOM 720 O O . LYS A 1 93 ? -9.566 -20.623 -8.674 1.00 53.50 93 LYS A O 1
ATOM 725 N N . PRO A 1 94 ? -7.889 -21.867 -9.539 1.00 49.28 94 PRO A N 1
ATOM 726 C CA . PRO A 1 94 ? -7.042 -21.702 -8.372 1.00 49.28 94 PRO A CA 1
ATOM 727 C C . PRO A 1 94 ? -6.778 -20.207 -8.228 1.00 49.28 94 PRO A C 1
ATOM 729 O O . PRO A 1 94 ? -6.170 -19.581 -9.097 1.00 49.28 94 PRO A O 1
ATOM 732 N N . HIS A 1 95 ? -7.335 -19.618 -7.173 1.00 52.62 95 HIS A N 1
ATOM 733 C CA . HIS A 1 95 ? -7.059 -18.242 -6.814 1.00 52.62 95 HIS A CA 1
ATOM 734 C C . HIS A 1 95 ? -5.558 -18.175 -6.548 1.00 52.62 95 HIS A C 1
ATOM 736 O O . HIS A 1 95 ? -5.078 -18.784 -5.594 1.00 52.62 95 HIS A O 1
ATOM 742 N N . LEU A 1 96 ? -4.816 -17.509 -7.436 1.00 54.75 96 LEU A N 1
ATOM 743 C CA . LEU A 1 96 ? -3.394 -17.262 -7.245 1.00 54.75 96 LEU A CA 1
ATOM 744 C C . LEU A 1 96 ? -3.250 -16.486 -5.933 1.00 54.75 96 LEU A C 1
ATOM 746 O O . LEU A 1 96 ? -3.618 -15.315 -5.845 1.00 54.75 96 LEU A O 1
ATOM 750 N N . LEU A 1 97 ? -2.778 -17.175 -4.898 1.00 52.56 97 LEU A N 1
ATOM 751 C CA . LEU A 1 97 ? -2.418 -16.588 -3.618 1.00 52.56 97 LEU A CA 1
ATOM 752 C C . LEU A 1 97 ? -1.129 -15.793 -3.847 1.00 52.56 97 LEU A C 1
ATOM 754 O O . LEU A 1 97 ? -0.034 -16.313 -3.662 1.00 52.56 97 LEU A O 1
ATOM 758 N N . ILE A 1 98 ? -1.253 -14.553 -4.325 1.00 53.06 98 ILE A N 1
ATOM 759 C CA . ILE A 1 98 ? -0.129 -13.613 -4.345 1.00 53.06 98 ILE A CA 1
ATOM 760 C C . ILE A 1 98 ? 0.183 -13.317 -2.874 1.00 53.06 98 ILE A C 1
ATOM 762 O O . ILE A 1 98 ? -0.614 -12.675 -2.185 1.00 53.06 98 ILE A O 1
ATOM 766 N N . GLY A 1 99 ? 1.283 -13.895 -2.387 1.00 54.06 99 GLY A N 1
ATOM 767 C CA . GLY A 1 99 ? 1.746 -13.789 -1.007 1.00 54.06 99 GLY A CA 1
ATOM 768 C C . GLY A 1 99 ? 2.141 -12.366 -0.605 1.00 54.06 99 GLY A C 1
ATOM 769 O O . GLY A 1 99 ? 2.018 -11.407 -1.368 1.00 54.06 99 GLY A O 1
ATOM 770 N N . MET A 1 100 ? 2.605 -12.228 0.636 1.00 48.28 100 MET A N 1
ATOM 771 C CA . MET A 1 100 ? 3.109 -10.964 1.177 1.00 48.28 100 MET A CA 1
ATOM 772 C C . MET A 1 100 ? 4.279 -10.403 0.350 1.00 48.28 100 MET A C 1
ATOM 774 O O . MET A 1 100 ? 5.006 -11.177 -0.270 1.00 48.28 100 MET A O 1
ATOM 778 N N . PRO A 1 101 ? 4.556 -9.081 0.404 1.00 57.28 101 PRO A N 1
ATOM 779 C CA . PRO A 1 101 ? 5.625 -8.454 -0.372 1.00 57.28 101 PRO A CA 1
ATOM 780 C C . PRO A 1 101 ? 7.054 -8.954 -0.121 1.00 57.28 101 PRO A C 1
ATOM 782 O O . PRO A 1 101 ? 7.984 -8.490 -0.770 1.00 57.28 101 PRO A O 1
ATOM 785 N N . GLN A 1 102 ? 7.233 -9.897 0.803 1.00 52.78 102 GLN A N 1
ATOM 786 C CA . GLN A 1 102 ? 8.496 -10.581 1.074 1.00 52.78 102 GLN A CA 1
ATOM 787 C C . GLN A 1 102 ? 9.015 -11.370 -0.142 1.00 52.78 102 GLN A C 1
ATOM 789 O O . GLN A 1 102 ? 10.211 -11.631 -0.219 1.00 52.78 102 GLN A O 1
ATOM 794 N N . ASP A 1 103 ? 8.150 -11.673 -1.115 1.00 55.28 103 ASP A N 1
ATOM 795 C CA . ASP A 1 103 ? 8.518 -12.331 -2.373 1.00 55.28 103 ASP A CA 1
ATOM 796 C C . ASP A 1 103 ? 8.792 -11.368 -3.542 1.00 55.28 103 ASP A C 1
ATOM 798 O O . ASP A 1 103 ? 9.246 -11.822 -4.600 1.00 55.28 103 ASP A O 1
ATOM 802 N N . PHE A 1 104 ? 8.562 -10.052 -3.393 1.00 65.19 104 PHE A N 1
ATOM 803 C CA . PHE A 1 104 ? 8.956 -9.090 -4.430 1.00 65.19 104 PHE A CA 1
ATOM 804 C C . PHE A 1 104 ? 10.458 -8.872 -4.372 1.00 65.19 104 PHE A C 1
ATOM 806 O O . PHE A 1 104 ? 10.985 -7.975 -3.722 1.00 65.19 104 PHE A O 1
ATOM 813 N N . ARG A 1 105 ? 11.148 -9.720 -5.110 1.00 74.62 105 ARG A N 1
ATOM 814 C CA . ARG A 1 105 ? 12.545 -9.551 -5.463 1.00 74.62 105 ARG A CA 1
ATOM 815 C C . ARG A 1 105 ? 12.621 -9.135 -6.915 1.00 74.62 105 ARG A C 1
ATOM 817 O O . ARG A 1 105 ? 11.847 -9.609 -7.747 1.00 74.62 105 ARG A O 1
ATOM 824 N N . GLN A 1 106 ? 13.565 -8.260 -7.223 1.00 81.00 106 GLN A N 1
ATOM 825 C CA . GLN A 1 106 ? 13.840 -7.898 -8.600 1.00 81.00 106 GLN A CA 1
ATOM 826 C C . GLN A 1 106 ? 14.129 -9.168 -9.407 1.00 81.00 106 GLN A C 1
ATOM 828 O O . GLN A 1 106 ? 15.004 -9.943 -9.031 1.00 81.00 106 GLN A O 1
ATOM 833 N N . ILE A 1 107 ? 13.368 -9.390 -10.480 1.00 78.75 107 ILE A N 1
ATOM 834 C CA . ILE A 1 107 ? 13.550 -10.528 -11.397 1.00 78.75 107 ILE A CA 1
ATOM 835 C C . ILE A 1 107 ? 14.263 -10.114 -12.687 1.00 78.75 107 ILE A C 1
ATOM 837 O O . ILE A 1 107 ? 14.863 -10.958 -13.350 1.00 78.75 107 ILE A O 1
ATOM 841 N N . SER A 1 108 ? 14.261 -8.819 -13.018 1.00 89.62 108 SER A N 1
ATOM 842 C CA . SER A 1 108 ? 14.919 -8.275 -14.207 1.00 89.62 108 SER A CA 1
ATOM 843 C C . SER A 1 108 ? 15.318 -6.799 -14.053 1.00 89.62 108 SER A C 1
ATOM 845 O O . SER A 1 108 ? 14.670 -6.050 -13.321 1.00 89.62 108 SER A O 1
ATOM 847 N N . SER A 1 109 ? 16.356 -6.372 -14.770 1.00 92.62 109 SER A N 1
ATOM 848 C CA . SER A 1 109 ? 16.716 -4.966 -15.037 1.00 92.62 109 SER A CA 1
ATOM 849 C C . SER A 1 109 ? 17.108 -4.786 -16.501 1.00 92.62 109 SER A C 1
ATOM 851 O O . SER A 1 109 ? 17.597 -5.717 -17.136 1.00 92.62 109 SER A O 1
ATOM 853 N N . ILE A 1 110 ? 16.919 -3.575 -17.025 1.00 93.44 110 ILE A N 1
ATOM 854 C CA . ILE A 1 110 ? 17.483 -3.147 -18.310 1.00 93.44 110 ILE A CA 1
ATOM 855 C C . ILE A 1 110 ? 18.825 -2.472 -18.019 1.00 93.44 110 ILE A C 1
ATOM 857 O O . ILE A 1 110 ? 18.906 -1.640 -17.116 1.00 93.44 110 ILE A O 1
ATOM 861 N N . ILE A 1 111 ? 19.863 -2.834 -18.768 1.00 94.50 111 ILE A N 1
ATOM 862 C CA . ILE A 1 111 ? 21.208 -2.256 -18.656 1.00 94.50 111 ILE A CA 1
ATOM 863 C C . ILE A 1 111 ? 21.579 -1.502 -19.941 1.00 94.50 111 ILE A C 1
ATOM 865 O O . ILE A 1 111 ? 20.912 -1.641 -20.966 1.00 94.50 111 ILE A O 1
ATOM 869 N N . ASP A 1 112 ? 22.636 -0.689 -19.875 1.00 95.25 112 ASP A N 1
ATOM 870 C CA . ASP A 1 112 ? 23.106 0.194 -20.960 1.00 95.25 112 ASP A CA 1
ATOM 871 C C . ASP A 1 112 ? 22.097 1.275 -21.379 1.00 95.25 112 ASP A C 1
ATOM 873 O O . ASP A 1 112 ? 22.127 1.765 -22.508 1.00 95.25 112 ASP A O 1
ATOM 877 N N . VAL A 1 113 ? 21.205 1.663 -20.461 1.00 92.19 113 VAL A N 1
ATOM 878 C CA . VAL A 1 113 ? 20.140 2.647 -20.710 1.00 92.19 113 VAL A CA 1
ATOM 879 C C . VAL A 1 113 ? 20.697 3.966 -21.255 1.00 92.19 113 VAL A C 1
ATOM 881 O O . VAL A 1 113 ? 20.113 4.534 -22.177 1.00 92.19 113 VAL A O 1
ATOM 884 N N . ASP A 1 114 ? 21.852 4.391 -20.747 1.00 92.81 114 ASP A N 1
ATOM 885 C CA . ASP A 1 114 ? 22.470 5.681 -21.075 1.00 92.81 114 ASP A CA 1
ATOM 886 C C . ASP A 1 114 ? 23.483 5.607 -22.228 1.00 92.81 114 ASP A C 1
ATOM 888 O O . ASP A 1 114 ? 24.002 6.630 -22.666 1.00 92.81 114 ASP A O 1
ATOM 892 N N . ILE A 1 115 ? 23.792 4.400 -22.712 1.00 94.19 115 ILE A N 1
ATOM 893 C CA . ILE A 1 115 ? 24.875 4.158 -23.680 1.00 94.19 115 ILE A CA 1
ATOM 894 C C . ILE A 1 115 ? 24.311 3.688 -25.022 1.00 94.19 115 ILE A C 1
ATOM 896 O O . ILE A 1 115 ? 24.863 4.009 -26.073 1.00 94.19 115 ILE A O 1
ATOM 900 N N . LEU A 1 116 ? 23.210 2.930 -25.001 1.00 94.62 116 LEU A N 1
ATOM 901 C CA . LEU A 1 116 ? 22.626 2.314 -26.186 1.00 94.62 116 LEU A CA 1
ATOM 902 C C . LEU A 1 116 ? 21.171 2.757 -26.411 1.00 94.62 116 LEU A C 1
ATOM 904 O O . LEU A 1 116 ? 20.411 2.942 -25.448 1.00 94.62 116 LEU A O 1
ATOM 908 N N . PRO A 1 117 ? 20.743 2.875 -27.685 1.00 94.50 117 PRO A N 1
ATOM 909 C CA . PRO A 1 117 ? 19.336 3.062 -28.016 1.00 94.50 117 PRO A CA 1
ATOM 910 C C . PRO A 1 117 ? 18.515 1.866 -27.524 1.00 94.50 117 PRO A C 1
ATOM 912 O O . PRO A 1 117 ? 19.031 0.755 -27.406 1.00 94.50 117 PRO A O 1
ATOM 915 N N . GLU A 1 118 ? 17.222 2.084 -27.270 1.00 90.25 118 GLU A N 1
ATOM 916 C CA . GLU A 1 118 ? 16.326 1.106 -26.633 1.00 90.25 118 GLU A CA 1
ATOM 917 C C . GLU A 1 118 ? 16.397 -0.298 -27.251 1.00 90.25 118 GLU A C 1
ATOM 919 O O . GLU A 1 118 ? 16.450 -1.289 -26.529 1.00 90.25 118 GLU A O 1
ATOM 924 N N . THR A 1 119 ? 16.501 -0.374 -28.578 1.00 91.19 119 THR A N 1
ATOM 925 C CA . THR A 1 119 ? 16.556 -1.623 -29.351 1.00 91.19 119 THR A CA 1
ATOM 926 C C . THR A 1 119 ? 17.817 -2.462 -29.132 1.00 91.19 119 THR A C 1
ATOM 928 O O . THR A 1 119 ? 17.828 -3.632 -29.499 1.00 91.19 119 THR A O 1
ATOM 931 N N . HIS A 1 120 ? 18.873 -1.883 -28.557 1.00 93.19 120 HIS A N 1
ATOM 932 C CA . HIS A 1 120 ? 20.168 -2.538 -28.340 1.00 93.19 120 HIS A CA 1
ATOM 933 C C . HIS A 1 120 ? 20.490 -2.744 -26.855 1.00 93.19 120 HIS A C 1
ATOM 935 O O . HIS A 1 120 ? 21.533 -3.309 -26.521 1.00 93.19 120 HIS A O 1
ATOM 941 N N . ARG A 1 121 ? 19.614 -2.293 -25.953 1.00 95.94 121 ARG A N 1
ATOM 942 C CA . ARG A 1 121 ? 19.807 -2.456 -24.511 1.00 95.94 121 ARG A CA 1
ATOM 943 C C . ARG A 1 121 ? 19.694 -3.923 -24.124 1.00 95.94 121 ARG A C 1
ATOM 945 O O . ARG A 1 121 ? 18.873 -4.670 -24.655 1.00 95.94 121 ARG A O 1
ATOM 952 N N . ARG A 1 122 ? 20.507 -4.339 -23.158 1.00 93.56 122 ARG A N 1
ATOM 953 C CA . ARG A 1 122 ? 20.499 -5.717 -22.657 1.00 93.56 122 ARG A CA 1
ATOM 954 C C . ARG A 1 122 ? 19.575 -5.835 -21.447 1.00 93.56 122 ARG A C 1
ATOM 956 O O . ARG A 1 122 ? 19.333 -4.866 -20.729 1.00 93.56 122 ARG A O 1
ATOM 963 N N . VAL A 1 123 ? 19.083 -7.045 -21.200 1.00 92.00 123 VAL A N 1
ATOM 964 C CA . VAL A 1 123 ? 18.272 -7.375 -20.022 1.00 92.00 123 VAL A CA 1
ATOM 965 C C . VAL A 1 123 ? 19.077 -8.289 -19.107 1.00 92.00 123 VAL A C 1
ATOM 967 O O . VAL A 1 123 ? 19.559 -9.337 -19.533 1.00 92.00 123 VAL A O 1
ATOM 970 N N . GLN A 1 124 ? 19.201 -7.912 -17.839 1.00 91.50 124 GLN A N 1
ATOM 971 C CA . GLN A 1 124 ? 19.794 -8.734 -16.793 1.00 91.50 124 GLN A CA 1
ATOM 972 C C . GLN A 1 124 ? 18.681 -9.434 -16.012 1.00 91.50 124 GLN A C 1
ATOM 974 O O . GLN A 1 124 ? 17.807 -8.785 -15.443 1.00 91.50 124 GLN A O 1
ATOM 979 N N . LEU A 1 125 ? 18.715 -10.765 -15.974 1.00 88.69 125 LEU A N 1
ATOM 980 C CA . LEU A 1 125 ? 17.753 -11.582 -15.237 1.00 88.69 125 LEU A CA 1
ATOM 981 C C . LEU A 1 125 ? 18.336 -12.004 -13.887 1.00 88.69 125 LEU A C 1
ATOM 983 O O . LEU A 1 125 ? 19.480 -12.445 -13.806 1.00 88.69 125 LEU A O 1
ATOM 987 N N . HIS A 1 126 ? 17.534 -11.901 -12.831 1.00 85.44 126 HIS A N 1
ATOM 988 C CA . HIS A 1 126 ? 17.946 -12.215 -11.466 1.00 85.44 126 HIS A CA 1
ATOM 989 C C . HIS A 1 126 ? 17.354 -13.558 -11.024 1.00 85.44 126 HIS A C 1
ATOM 991 O O . HIS A 1 126 ? 16.135 -13.744 -10.993 1.00 85.44 126 HIS A O 1
ATOM 997 N N . LYS A 1 127 ? 18.224 -14.500 -10.651 1.00 82.62 127 LYS A N 1
ATOM 998 C CA . LYS A 1 127 ? 17.850 -15.821 -10.126 1.00 82.62 127 LYS A CA 1
ATOM 999 C C . LYS A 1 127 ? 17.875 -15.793 -8.601 1.00 82.62 127 LYS A C 1
ATOM 1001 O O . LYS A 1 127 ? 18.841 -15.339 -8.003 1.00 82.62 127 LYS A O 1
ATOM 1006 N N . HIS A 1 128 ? 16.832 -16.328 -7.976 1.00 77.62 128 HIS A N 1
ATOM 1007 C CA . HIS A 1 128 ? 16.655 -16.297 -6.523 1.00 77.62 128 HIS A CA 1
ATOM 1008 C C . HIS A 1 128 ? 16.129 -17.635 -6.007 1.00 77.62 128 HIS A C 1
ATOM 1010 O O . HIS A 1 128 ? 15.153 -18.156 -6.550 1.00 77.62 128 HIS A O 1
ATOM 1016 N N . GLY A 1 129 ? 16.736 -18.156 -4.937 1.00 68.94 129 GLY A N 1
ATOM 1017 C CA . G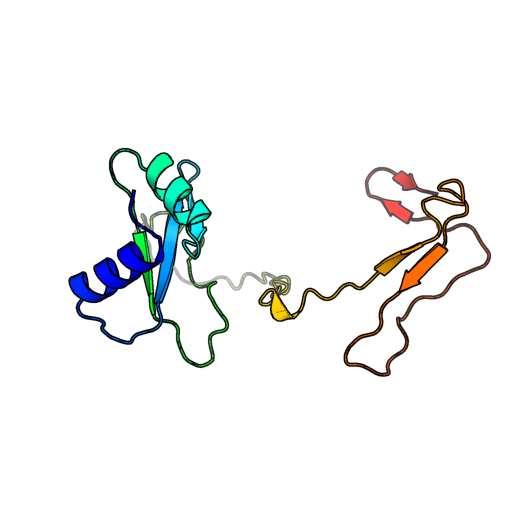LY A 1 129 ? 16.173 -19.230 -4.103 1.00 68.94 129 GLY A CA 1
ATOM 1018 C C . GLY A 1 129 ? 15.978 -20.602 -4.762 1.00 68.94 129 GLY A C 1
ATOM 1019 O O . GLY A 1 129 ? 15.310 -21.457 -4.194 1.00 68.94 129 GLY A O 1
ATOM 1020 N N . SER A 1 130 ? 16.510 -20.832 -5.960 1.00 69.44 130 SER A N 1
ATOM 1021 C CA . SER A 1 130 ? 16.399 -22.110 -6.671 1.00 69.44 130 SER A CA 1
ATOM 1022 C C . SER A 1 130 ? 17.538 -22.245 -7.666 1.00 69.44 130 SER A C 1
ATOM 1024 O O . SER A 1 130 ? 17.834 -21.263 -8.339 1.00 69.44 130 SER A O 1
ATOM 1026 N N . ASP A 1 131 ? 18.106 -23.447 -7.807 1.00 74.38 131 ASP A N 1
ATOM 1027 C CA . ASP A 1 131 ? 19.112 -23.806 -8.825 1.00 74.38 131 ASP A CA 1
ATOM 1028 C C . ASP A 1 131 ? 18.550 -24.264 -10.161 1.00 74.38 131 ASP A C 1
ATOM 1030 O O . ASP A 1 131 ? 19.292 -24.496 -11.113 1.00 74.38 131 ASP A O 1
ATOM 1034 N N . LYS A 1 132 ? 17.222 -24.282 -10.278 1.00 77.94 132 LYS A N 1
ATOM 1035 C CA . LYS A 1 132 ? 16.569 -24.503 -11.563 1.00 77.94 132 LYS A CA 1
ATOM 1036 C C . LYS A 1 132 ? 16.926 -23.378 -12.547 1.00 77.94 132 LYS A C 1
ATOM 1038 O O . LYS A 1 132 ? 16.990 -22.212 -12.135 1.00 77.94 132 LYS A O 1
ATOM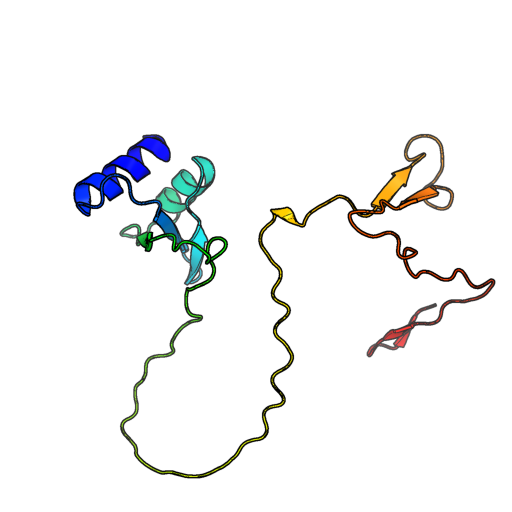 1043 N N . PRO A 1 133 ? 17.128 -23.706 -13.835 1.00 75.62 133 PRO A N 1
ATOM 1044 C CA . PRO A 1 133 ? 17.306 -22.702 -14.874 1.00 75.62 133 PRO A CA 1
ATOM 1045 C C . PRO A 1 133 ? 16.063 -21.807 -14.960 1.00 75.62 133 PRO A C 1
ATOM 1047 O O . PRO A 1 133 ? 14.954 -22.240 -14.649 1.00 75.62 133 PRO A O 1
ATOM 1050 N N . LEU A 1 134 ? 16.244 -20.563 -15.414 1.00 73.19 134 LEU A N 1
ATOM 1051 C CA . LEU A 1 134 ? 15.174 -19.556 -15.509 1.00 73.19 134 LEU A CA 1
ATOM 1052 C C . LEU A 1 134 ? 14.032 -19.950 -16.468 1.00 73.19 134 LEU A C 1
ATOM 1054 O O . LEU A 1 134 ? 12.983 -19.316 -16.458 1.00 73.19 134 LEU A O 1
ATOM 1058 N N . GLY A 1 135 ? 14.215 -21.007 -17.264 1.00 72.81 135 GLY A N 1
ATOM 1059 C CA . GLY A 1 135 ? 13.146 -21.631 -18.043 1.00 72.81 135 GLY A CA 1
ATOM 1060 C C . GLY A 1 135 ? 12.791 -20.912 -19.343 1.00 72.81 135 GLY A C 1
ATOM 1061 O O . GLY A 1 135 ? 11.750 -21.214 -19.919 1.00 72.81 135 GLY A O 1
ATOM 1062 N N . PHE A 1 136 ? 13.625 -19.983 -19.820 1.00 70.88 136 PHE A N 1
ATOM 1063 C CA . PHE A 1 136 ? 13.441 -19.374 -21.135 1.00 70.88 136 PHE A CA 1
ATOM 1064 C C . PHE A 1 136 ? 14.288 -20.077 -22.198 1.00 70.88 136 PHE A C 1
ATOM 1066 O O . PHE A 1 136 ? 15.410 -20.510 -21.943 1.00 70.88 136 PHE A O 1
ATOM 1073 N N . TYR A 1 137 ? 13.730 -20.150 -23.402 1.00 75.12 137 TYR A N 1
ATOM 1074 C CA . TYR A 1 137 ? 14.398 -20.618 -24.607 1.00 75.12 137 TYR A CA 1
ATOM 1075 C C . TYR A 1 137 ? 14.327 -19.494 -25.632 1.00 75.12 137 TYR A C 1
ATOM 1077 O O . TYR A 1 137 ? 13.237 -19.030 -25.971 1.00 75.12 137 TYR A O 1
ATOM 1085 N N . ILE A 1 138 ? 15.485 -19.043 -26.103 1.00 76.75 138 ILE A N 1
ATOM 1086 C CA . ILE A 1 138 ? 15.565 -18.112 -27.226 1.00 76.75 138 ILE A CA 1
ATOM 1087 C C . ILE A 1 138 ? 15.609 -18.975 -28.480 1.00 76.75 138 ILE A C 1
ATOM 1089 O O . ILE A 1 138 ? 16.506 -19.800 -28.635 1.00 76.75 138 ILE A O 1
ATOM 1093 N N . ARG A 1 139 ? 14.598 -18.826 -29.335 1.00 79.25 139 ARG A N 1
ATOM 1094 C CA . ARG A 1 139 ? 14.602 -19.423 -30.669 1.00 79.25 139 ARG A CA 1
ATOM 1095 C C . ARG A 1 139 ? 15.121 -18.401 -31.666 1.00 79.25 139 ARG A C 1
ATOM 1097 O O . ARG A 1 139 ? 14.718 -17.241 -31.608 1.00 79.25 139 ARG A O 1
ATOM 1104 N N . ASP A 1 140 ? 15.914 -18.856 -32.620 1.00 72.31 140 ASP A N 1
ATOM 1105 C CA . ASP A 1 140 ? 16.252 -18.058 -33.792 1.00 72.31 140 ASP A CA 1
ATOM 1106 C C . ASP A 1 140 ? 15.031 -18.049 -34.725 1.00 72.31 140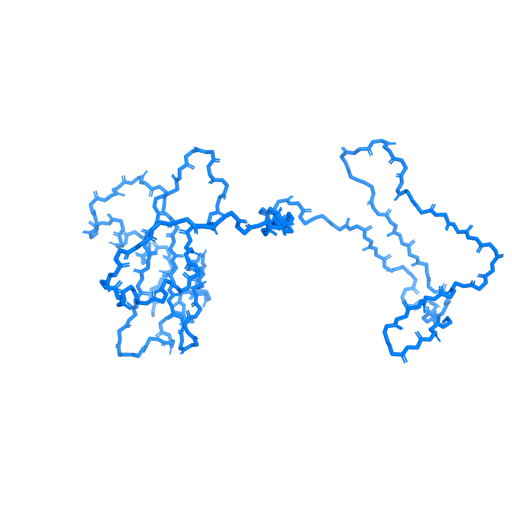 ASP A C 1
ATOM 1108 O O . ASP A 1 140 ? 14.805 -18.976 -35.502 1.00 72.31 140 ASP A O 1
ATOM 1112 N N . GLY A 1 141 ? 14.148 -17.053 -34.575 1.00 76.81 141 GLY A N 1
ATOM 1113 C CA . GLY A 1 141 ? 12.954 -16.919 -35.414 1.00 76.81 141 GLY A CA 1
ATOM 1114 C C . GLY A 1 141 ? 11.880 -15.966 -34.881 1.00 76.81 141 GLY A C 1
ATOM 1115 O O . GLY A 1 141 ? 12.000 -15.383 -33.809 1.00 76.81 141 GLY A O 1
ATOM 1116 N N . ILE A 1 142 ? 10.796 -15.819 -35.648 1.00 69.88 142 ILE A N 1
ATOM 1117 C CA . ILE A 1 142 ? 9.677 -14.917 -35.335 1.00 69.88 142 ILE A CA 1
ATOM 1118 C C . ILE A 1 142 ? 8.778 -15.525 -34.247 1.00 69.88 142 ILE A C 1
ATOM 1120 O O . ILE A 1 142 ? 8.305 -16.661 -34.380 1.00 69.88 142 ILE A O 1
ATOM 1124 N N . SER A 1 143 ? 8.501 -14.757 -33.186 1.00 59.66 143 SER A N 1
ATOM 1125 C CA . SER A 1 143 ? 7.606 -15.165 -32.104 1.00 59.66 143 SER A CA 1
ATOM 1126 C C . SER A 1 143 ? 6.181 -14.664 -32.270 1.00 59.66 143 SER A C 1
ATOM 1128 O O . SER A 1 143 ? 5.809 -13.631 -31.740 1.00 59.66 143 SER A O 1
ATOM 1130 N N . VAL A 1 144 ? 5.358 -15.461 -32.942 1.00 63.19 144 VAL A N 1
ATOM 1131 C CA . VAL A 1 144 ? 3.945 -15.144 -33.138 1.00 63.19 144 VAL A CA 1
ATOM 1132 C C . VAL A 1 144 ? 3.131 -15.434 -31.874 1.00 63.19 144 VAL A C 1
ATOM 1134 O O . VAL A 1 144 ? 3.119 -16.574 -31.396 1.00 63.19 144 VAL A O 1
ATOM 1137 N N . ARG A 1 145 ? 2.416 -14.431 -31.353 1.00 65.44 145 ARG A N 1
ATOM 1138 C CA . ARG A 1 145 ? 1.444 -14.593 -30.266 1.00 65.44 145 ARG A CA 1
ATOM 1139 C C . ARG A 1 145 ? 0.033 -14.421 -30.813 1.00 65.44 145 ARG A C 1
ATOM 1141 O O . ARG A 1 145 ? -0.291 -13.416 -31.434 1.00 65.44 145 ARG A O 1
ATOM 1148 N N . VAL A 1 146 ? -0.827 -15.404 -30.558 1.00 60.41 146 VAL A N 1
ATOM 1149 C CA . VAL A 1 146 ? -2.247 -15.311 -30.913 1.00 60.41 146 VAL A CA 1
ATOM 1150 C C . VAL A 1 146 ? -2.992 -14.678 -29.740 1.00 60.41 146 VAL A C 1
ATOM 1152 O O . VAL A 1 146 ? -3.130 -15.295 -28.681 1.00 60.41 146 VAL A O 1
ATOM 1155 N N . ALA A 1 147 ? -3.436 -13.437 -29.916 1.00 75.62 147 ALA A N 1
ATOM 1156 C CA . ALA A 1 147 ? -4.337 -12.747 -29.005 1.00 75.62 147 ALA A CA 1
ATOM 1157 C C . ALA A 1 147 ? -5.782 -12.833 -29.537 1.00 75.62 147 ALA A C 1
ATOM 1159 O O . ALA A 1 147 ? -5.995 -13.028 -30.734 1.00 75.62 147 ALA A O 1
ATOM 1160 N N . PRO A 1 148 ? -6.811 -12.651 -28.688 1.00 70.00 148 PRO A N 1
ATOM 1161 C CA . PRO A 1 148 ? -8.205 -12.642 -29.139 1.00 70.00 148 PRO A CA 1
ATOM 1162 C C . PRO A 1 148 ? -8.513 -11.576 -30.202 1.00 70.00 148 PRO A C 1
ATOM 1164 O O . PRO A 1 148 ? -9.511 -11.704 -30.903 1.00 70.00 148 PRO A O 1
ATOM 1167 N N . GLN A 1 149 ? -7.678 -10.534 -30.309 1.00 76.06 149 GLN A N 1
ATOM 1168 C CA . GLN A 1 149 ? -7.830 -9.448 -31.281 1.00 76.06 149 GLN A CA 1
ATOM 1169 C C . GLN A 1 149 ? -6.953 -9.613 -32.538 1.00 76.06 149 GLN A C 1
ATOM 1171 O O . GLN A 1 149 ? -7.039 -8.788 -33.444 1.00 76.06 149 GLN A O 1
ATOM 1176 N N . GLY A 1 150 ? -6.164 -10.690 -32.644 1.00 72.44 150 GLY A N 1
ATOM 1177 C CA . GLY A 1 150 ? -5.360 -10.970 -33.830 1.00 72.44 150 GLY A CA 1
ATOM 1178 C C . GLY A 1 150 ? -4.035 -11.667 -33.540 1.00 72.44 150 GLY A C 1
ATOM 1179 O O . GLY A 1 150 ? -3.739 -12.097 -32.425 1.00 72.44 150 GLY A O 1
ATOM 1180 N N . VAL A 1 151 ? -3.240 -11.801 -34.596 1.00 67.19 151 VAL A N 1
ATOM 1181 C CA . VAL A 1 151 ? -1.906 -12.391 -34.553 1.00 67.19 151 VAL A CA 1
ATOM 1182 C C . VAL A 1 151 ? -0.888 -11.260 -34.417 1.00 67.19 151 VAL A C 1
ATOM 1184 O O . VAL A 1 151 ? -0.704 -10.485 -35.352 1.00 67.19 151 VAL A O 1
ATOM 1187 N N . GLU A 1 152 ? -0.244 -11.162 -33.257 1.00 64.56 152 GLU A N 1
ATOM 1188 C CA . GLU A 1 152 ? 0.834 -10.202 -33.006 1.00 64.56 152 GLU A CA 1
ATOM 1189 C C . GLU A 1 152 ? 2.184 -10.862 -33.324 1.00 64.56 152 GLU A C 1
ATOM 1191 O O . GLU A 1 152 ? 2.412 -12.030 -32.978 1.00 64.56 152 GLU A O 1
ATOM 1196 N N . LYS A 1 153 ? 3.046 -10.133 -34.041 1.00 61.09 153 LYS A N 1
ATOM 1197 C CA . LYS A 1 153 ? 4.374 -10.583 -34.477 1.00 61.09 153 LYS A CA 1
ATOM 1198 C C . LYS A 1 153 ? 5.459 -10.145 -33.501 1.00 61.09 153 LYS A C 1
ATOM 1200 O O . LYS A 1 153 ? 5.398 -8.976 -33.069 1.00 61.09 153 LYS A O 1
#

Organism: NCBI:txid240206